Protein AF-A0A2M6YWU4-F1 (afdb_monomer)

Solvent-accessible surface area (backbone atoms only — not comparable to full-atom values): 10725 Å² total; per-residue (Å²): 127,74,60,76,40,75,50,78,38,78,57,103,34,39,47,41,34,41,40,35,71,59,64,80,89,58,61,76,88,64,76,75,83,63,40,74,48,48,40,26,46,71,40,83,44,100,52,64,42,51,38,25,34,19,45,26,75,53,80,67,35,73,92,20,45,52,48,58,22,26,51,66,82,48,63,36,93,43,74,68,58,49,54,46,88,67,58,68,28,70,34,76,50,70,61,75,92,62,79,53,73,48,64,35,61,40,34,72,58,50,59,33,32,66,75,56,82,37,79,82,46,31,33,35,40,30,51,68,68,70,70,44,95,58,58,69,40,71,43,64,55,88,83,87,82,77,75,83,84,86,87,82,90,88,82,91,77,86,81,86,80,86,79,87,76,80,82,79,80,78,82,130

Foldseek 3Di:
DWDWAWDWADDQFWIKIFTFTDPVVDDAPADQPFDKFKWKWPDDDDDWFKKFKWAAQDAADRVQDYQQTRHVPHGAPHGRGHTDLDTLFIDTDGDPVDIGMDMTTNSVVVVCPRNPVGPTNGIMMITNDTPPRDDTGIFDWDDDGDGDDPDDDDDDDDDPPPDTDGDDDDDD

Secondary structure (DSSP, 8-state):
----EEEEEEETTEEEEEEE---TTS-TT------EEEEEEEE--SS-EEEEEEEB-S---TTT--SSBSSSSSBPSSTT--B-SS-SEEEEE---SS--EEEEE-HHHHHHHTTTSS----EEEEESSTT-SS--EEEE------PPPP------------------PPP-

pLDDT: mean 71.18, std 24.06, range [23.19, 96.69]

Sequence (172 aa):
MTSLYYVQWFTSWSRRSIVSFGLSPIPVGSIISSATLTLKETGTQGTTRTIAVHRVTQSWTEGGVTWNSRDGTNSWTTAGGDFVSSPTATASVIWTGVLDTDTWDVTSDVQAFVPGAVTNYGWLVKDQTEYATYRFSVCLRRFPFTGRRLHQPKQEIGTSERGLATVCRRPA

Radius of gyration: 17.27 Å; Cα contacts (8 Å, |Δi|>4): 325; chains: 1; bounding box: 36×48×49 Å

Structure (mmCIF, N/CA/C/O backbone):
data_AF-A0A2M6YWU4-F1
#
_entry.id   AF-A0A2M6YWU4-F1
#
loop_
_atom_site.group_PDB
_atom_site.id
_atom_site.type_symbol
_atom_site.label_atom_id
_atom_site.label_alt_id
_atom_site.label_comp_id
_atom_site.label_asym_id
_atom_site.label_entity_id
_atom_site.label_seq_id
_atom_site.pdbx_PDB_ins_code
_atom_site.Cartn_x
_atom_site.Cartn_y
_atom_site.Cartn_z
_atom_site.occupancy
_atom_site.B_iso_or_equiv
_atom_site.auth_seq_id
_atom_site.auth_comp_id
_atom_site.auth_asym_id
_atom_site.auth_atom_id
_atom_site.pdbx_PDB_model_num
ATOM 1 N N . MET A 1 1 ? 3.255 -5.297 21.404 1.00 33.53 1 MET A N 1
ATOM 2 C CA . MET A 1 1 ? 4.493 -5.637 20.669 1.00 33.53 1 MET A CA 1
ATOM 3 C C . MET A 1 1 ? 4.307 -5.207 19.222 1.00 33.53 1 MET A C 1
ATOM 5 O O . MET A 1 1 ? 3.282 -5.533 18.641 1.00 33.53 1 MET A O 1
ATOM 9 N N . THR A 1 2 ? 5.221 -4.413 18.667 1.00 34.81 2 THR A N 1
ATOM 10 C CA . THR A 1 2 ? 5.164 -3.983 17.262 1.00 34.81 2 THR A CA 1
ATOM 11 C C . THR A 1 2 ? 5.857 -5.056 16.427 1.00 34.81 2 THR A C 1
ATOM 13 O O . THR A 1 2 ? 7.075 -5.018 16.295 1.00 34.81 2 THR A O 1
ATOM 16 N N . SER A 1 3 ? 5.108 -6.043 15.929 1.00 37.66 3 SER A N 1
ATOM 17 C CA . SER A 1 3 ? 5.645 -6.974 14.932 1.00 37.66 3 SER A CA 1
ATOM 18 C C . SER A 1 3 ? 5.709 -6.257 13.594 1.00 37.66 3 SER A C 1
ATOM 20 O O . SER A 1 3 ? 4.686 -5.799 13.087 1.00 37.66 3 SER A O 1
ATOM 22 N N . LEU A 1 4 ? 6.929 -6.115 13.089 1.00 42.53 4 LEU A N 1
ATOM 23 C CA . LEU A 1 4 ? 7.236 -5.668 11.743 1.00 42.53 4 LEU A CA 1
ATOM 24 C C . LEU A 1 4 ? 7.587 -6.914 10.949 1.00 42.53 4 LEU A C 1
ATOM 26 O O . LEU A 1 4 ? 8.486 -7.643 11.352 1.00 42.53 4 LEU A O 1
ATOM 30 N N . TYR A 1 5 ? 6.905 -7.108 9.833 1.00 50.16 5 TYR A N 1
ATOM 31 C CA . TYR A 1 5 ? 7.096 -8.266 8.981 1.00 50.16 5 TYR A CA 1
ATOM 32 C C . TYR A 1 5 ? 7.286 -7.788 7.545 1.00 50.16 5 TYR A C 1
ATOM 34 O O . TYR A 1 5 ? 6.538 -6.917 7.105 1.00 50.16 5 TYR A O 1
ATOM 42 N N . TYR A 1 6 ? 8.305 -8.284 6.844 1.00 44.88 6 TYR A N 1
ATOM 43 C CA . TYR A 1 6 ? 8.625 -7.848 5.482 1.00 44.88 6 TYR A CA 1
ATOM 44 C C . TYR A 1 6 ? 9.056 -9.017 4.613 1.00 44.88 6 TYR A C 1
ATOM 46 O O . TYR A 1 6 ? 10.039 -9.681 4.940 1.00 44.88 6 TYR A O 1
ATOM 54 N N . VAL A 1 7 ? 8.385 -9.232 3.476 1.00 50.59 7 VAL A N 1
ATOM 55 C CA . VAL A 1 7 ? 8.811 -10.285 2.546 1.00 50.59 7 VAL A CA 1
ATOM 56 C C . VAL A 1 7 ? 8.725 -9.879 1.081 1.00 50.59 7 VAL A C 1
ATOM 58 O O . VAL A 1 7 ? 7.722 -9.311 0.656 1.00 50.59 7 VAL A O 1
ATOM 61 N N . GLN A 1 8 ? 9.797 -10.170 0.331 1.00 52.53 8 GLN A N 1
ATOM 62 C CA . GLN A 1 8 ? 9.938 -9.927 -1.109 1.00 52.53 8 GLN A CA 1
ATOM 63 C C . GLN A 1 8 ? 9.724 -11.214 -1.903 1.00 52.53 8 GLN A C 1
ATOM 65 O O . GLN A 1 8 ? 10.265 -12.257 -1.543 1.00 52.53 8 GLN A O 1
ATOM 70 N N . TRP A 1 9 ? 9.036 -11.108 -3.040 1.00 59.69 9 TRP A N 1
ATOM 71 C CA . TRP A 1 9 ? 8.870 -12.213 -3.991 1.00 59.69 9 TRP A CA 1
ATOM 72 C C . TRP A 1 9 ? 9.208 -11.778 -5.410 1.00 59.69 9 TRP A C 1
ATOM 74 O O . TRP A 1 9 ? 8.956 -10.629 -5.777 1.00 59.69 9 TRP A O 1
ATOM 84 N N . PHE A 1 10 ? 9.757 -12.705 -6.200 1.00 51.62 10 PHE A N 1
ATOM 85 C CA . PHE A 1 10 ? 10.162 -12.473 -7.584 1.00 51.62 10 PHE A CA 1
ATOM 86 C C . PHE A 1 10 ? 9.271 -13.263 -8.546 1.00 51.62 10 PHE A C 1
ATOM 88 O O . PHE A 1 10 ? 9.195 -14.486 -8.464 1.00 51.62 10 PHE A O 1
ATOM 95 N N . THR A 1 11 ? 8.682 -12.577 -9.520 1.00 52.28 11 THR A N 1
ATOM 96 C CA . THR A 1 11 ? 8.581 -13.132 -10.879 1.00 52.28 11 THR A CA 1
ATOM 97 C C . THR A 1 11 ? 9.774 -12.603 -11.680 1.00 52.28 11 THR A C 1
ATOM 99 O O . THR A 1 11 ? 10.505 -11.739 -11.185 1.00 52.28 11 THR A O 1
ATOM 102 N N . SER A 1 12 ? 10.032 -13.098 -12.894 1.00 52.62 12 SER A N 1
ATOM 103 C CA . SER A 1 12 ? 11.214 -12.700 -13.683 1.00 52.62 12 SER A CA 1
ATOM 104 C C . SER A 1 12 ? 11.381 -11.178 -13.854 1.00 52.62 12 SER A C 1
ATOM 106 O O . SER A 1 12 ? 12.503 -10.737 -14.099 1.00 52.62 12 SER A O 1
ATOM 108 N N . TRP A 1 13 ? 10.327 -10.379 -13.625 1.00 55.12 13 TRP A N 1
ATOM 109 C CA . TRP A 1 13 ? 10.332 -8.926 -13.825 1.00 55.12 13 TRP A CA 1
ATOM 110 C C . TRP A 1 13 ? 9.544 -8.106 -12.788 1.00 55.12 13 TRP A C 1
ATOM 112 O O . TRP A 1 13 ? 9.269 -6.935 -13.028 1.00 55.12 13 TRP A O 1
ATOM 122 N N . SER A 1 14 ? 9.106 -8.664 -11.652 1.00 66.31 14 SER A N 1
ATOM 123 C CA . SER A 1 14 ? 8.338 -7.881 -10.661 1.00 66.31 14 SER A CA 1
ATOM 124 C C . SER A 1 14 ? 8.649 -8.269 -9.226 1.00 66.31 14 SER A C 1
ATOM 126 O O . SER A 1 14 ? 8.821 -9.446 -8.906 1.00 66.31 14 SER A O 1
ATOM 128 N N . ARG A 1 15 ? 8.738 -7.243 -8.373 1.00 74.06 15 ARG A N 1
ATOM 129 C CA . ARG A 1 15 ? 8.989 -7.359 -6.938 1.00 74.06 15 ARG A CA 1
ATOM 130 C C . ARG A 1 15 ? 7.806 -6.777 -6.186 1.00 74.06 15 ARG A C 1
ATOM 132 O O . ARG A 1 15 ? 7.445 -5.621 -6.386 1.00 74.06 15 ARG A O 1
ATOM 139 N N . ARG A 1 16 ? 7.227 -7.588 -5.307 1.00 84.62 16 ARG A N 1
ATOM 140 C CA . ARG A 1 16 ? 6.207 -7.151 -4.352 1.00 84.62 16 ARG A CA 1
ATOM 141 C C . ARG A 1 16 ? 6.746 -7.314 -2.951 1.00 84.62 16 ARG A C 1
ATOM 143 O O . ARG A 1 16 ? 7.462 -8.274 -2.677 1.00 84.62 16 ARG A O 1
ATOM 150 N N . SER A 1 17 ? 6.387 -6.377 -2.091 1.00 85.50 17 SER A N 1
ATOM 151 C CA . SER A 1 17 ? 6.662 -6.435 -0.665 1.00 85.50 17 SER A CA 1
ATOM 152 C C . SER A 1 17 ? 5.366 -6.385 0.114 1.00 85.50 17 SER A C 1
ATOM 154 O O . SER A 1 17 ? 4.456 -5.676 -0.292 1.00 85.50 17 SER A O 1
ATOM 156 N N . ILE A 1 18 ? 5.290 -7.066 1.249 1.00 88.25 18 ILE A N 1
ATOM 157 C CA . ILE A 1 18 ? 4.162 -6.938 2.173 1.00 88.25 18 ILE A CA 1
ATOM 158 C C . ILE A 1 18 ? 4.669 -6.488 3.540 1.00 88.25 18 ILE A C 1
ATOM 160 O O . ILE A 1 18 ? 5.724 -6.943 3.975 1.00 88.25 18 ILE A O 1
ATOM 164 N N . VAL A 1 19 ? 3.961 -5.559 4.182 1.00 88.81 19 VAL A N 1
ATOM 165 C CA . VAL A 1 19 ? 4.329 -4.981 5.476 1.00 88.81 19 VAL A CA 1
ATOM 166 C C . VAL A 1 19 ? 3.101 -4.754 6.338 1.00 88.81 19 VAL A C 1
ATOM 168 O O . VAL A 1 19 ? 2.102 -4.233 5.865 1.00 88.81 19 VAL A O 1
ATOM 171 N N . SER A 1 20 ? 3.173 -5.086 7.623 1.00 87.50 20 SER A N 1
ATOM 172 C CA . SER A 1 20 ? 2.140 -4.730 8.597 1.00 87.50 20 SER A CA 1
ATOM 173 C C . SER A 1 20 ? 2.766 -4.119 9.846 1.00 87.50 20 SER A C 1
ATOM 175 O O . SER A 1 20 ? 3.913 -4.413 10.188 1.00 87.50 20 SER A O 1
ATOM 177 N N . PHE A 1 21 ? 2.002 -3.253 10.513 1.00 84.00 21 PHE A N 1
ATOM 178 C CA . PHE A 1 21 ? 2.382 -2.606 11.763 1.00 84.00 21 PHE A CA 1
ATOM 179 C C . PHE A 1 21 ? 1.256 -2.744 12.781 1.00 84.00 21 PHE A C 1
ATOM 181 O O . PHE A 1 21 ? 0.097 -2.451 12.490 1.00 84.00 21 PHE A O 1
ATOM 188 N N . GLY A 1 22 ? 1.608 -3.122 14.009 1.00 83.81 22 GLY A N 1
ATOM 189 C CA . GLY A 1 22 ? 0.668 -3.091 15.126 1.00 83.81 22 GLY A CA 1
ATOM 190 C C . GLY A 1 22 ? 0.294 -1.654 15.500 1.00 83.81 22 GLY A C 1
ATOM 191 O O . GLY A 1 22 ? 1.161 -0.879 15.903 1.00 83.81 22 GLY A O 1
ATOM 192 N N . LEU A 1 23 ? -0.998 -1.325 15.418 1.00 81.06 23 LEU A N 1
ATOM 193 C CA . LEU A 1 23 ? -1.555 -0.006 15.766 1.00 81.06 23 LEU A CA 1
ATOM 194 C C . LEU A 1 23 ? -2.097 0.068 17.204 1.00 81.06 23 LEU A C 1
ATOM 196 O O . LEU A 1 23 ? -2.678 1.073 17.597 1.00 81.06 23 LEU A O 1
ATOM 200 N N . SER A 1 24 ? -1.869 -0.974 18.010 1.00 73.75 24 SER A N 1
ATOM 201 C CA . SER A 1 24 ? -2.348 -1.073 19.395 1.00 73.75 24 SER A CA 1
ATOM 202 C C . SER A 1 24 ? -1.980 0.094 20.332 1.00 73.75 24 SER A C 1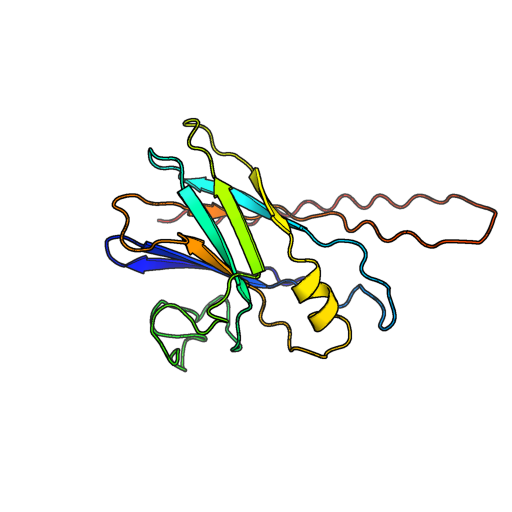
ATOM 204 O O . SER A 1 24 ? -2.700 0.273 21.309 1.00 73.75 24 SER A O 1
ATOM 206 N N . PRO A 1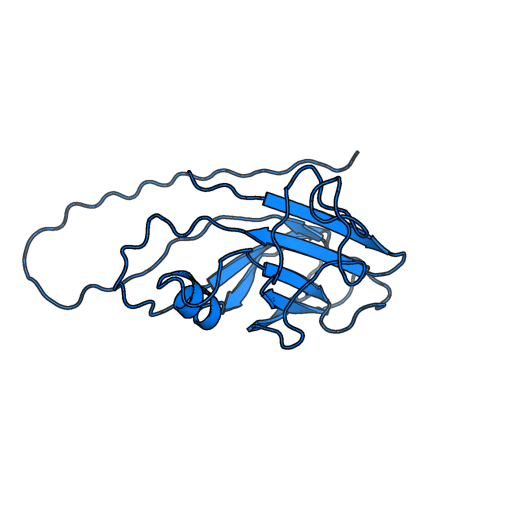 25 ? -0.903 0.886 20.119 1.00 74.06 25 PRO A N 1
ATOM 207 C CA . PRO A 1 25 ? -0.628 2.050 20.966 1.00 74.06 25 PRO A CA 1
ATOM 208 C C . PRO A 1 25 ? -1.595 3.228 20.774 1.00 74.06 25 PRO A C 1
ATOM 210 O O . PRO A 1 25 ? -1.521 4.180 21.545 1.00 74.06 25 PRO A O 1
ATOM 213 N N . ILE A 1 26 ? -2.452 3.209 19.747 1.00 75.00 26 ILE A N 1
ATOM 214 C CA . ILE A 1 26 ? -3.387 4.296 19.445 1.00 75.00 26 ILE A CA 1
ATOM 215 C C . ILE A 1 26 ? -4.722 4.008 20.150 1.00 75.00 26 ILE A C 1
ATOM 217 O O . ILE A 1 26 ? -5.384 3.031 19.797 1.00 75.00 26 ILE A O 1
ATOM 221 N N . PRO A 1 27 ? -5.153 4.832 21.126 1.00 76.25 27 PRO A N 1
ATOM 222 C CA . PRO A 1 27 ? -6.442 4.641 21.780 1.00 76.25 27 PRO A CA 1
ATOM 223 C C . PRO A 1 27 ? -7.607 4.746 20.792 1.00 76.25 27 PRO A C 1
ATOM 225 O O . PRO A 1 27 ? -7.618 5.628 19.925 1.00 76.25 27 PRO A O 1
ATOM 228 N N . VAL A 1 28 ? -8.620 3.897 20.968 1.00 70.75 28 VAL A N 1
ATOM 229 C CA . VAL A 1 28 ? -9.894 4.007 20.243 1.00 70.75 28 VAL A CA 1
ATOM 230 C C . VAL A 1 28 ? -10.499 5.394 20.497 1.00 70.75 28 VAL A C 1
ATOM 232 O O . VAL A 1 28 ? -10.502 5.877 21.627 1.00 70.75 28 VAL A O 1
ATOM 235 N N . GLY A 1 29 ? -10.972 6.054 19.436 1.00 70.12 29 GLY A N 1
ATOM 236 C CA . GLY A 1 29 ? -11.476 7.435 19.488 1.00 70.12 29 GLY A CA 1
ATOM 237 C C . GLY A 1 29 ? -10.417 8.518 19.238 1.00 70.12 29 GLY A C 1
ATOM 238 O O . GLY A 1 29 ? -10.753 9.700 19.211 1.00 70.12 29 GLY A O 1
ATOM 239 N N . SER A 1 30 ? -9.152 8.145 19.014 1.00 78.12 30 SER A N 1
ATOM 240 C CA . SER A 1 30 ? -8.122 9.091 18.569 1.00 78.12 30 SER A CA 1
ATOM 241 C C . SER A 1 30 ? -8.426 9.619 17.166 1.00 78.12 30 SER A C 1
ATOM 243 O O . SER A 1 30 ? -8.721 8.850 16.252 1.00 78.12 30 SER A O 1
ATOM 245 N N . ILE A 1 31 ? -8.286 10.931 16.974 1.00 80.06 31 ILE A N 1
ATOM 246 C CA . ILE A 1 31 ? -8.371 11.550 15.650 1.00 80.06 31 ILE A CA 1
ATOM 247 C C . ILE A 1 31 ? -7.015 11.385 14.959 1.00 80.06 31 ILE A C 1
ATOM 249 O O . ILE A 1 31 ? -6.009 11.936 15.406 1.00 80.06 31 ILE A O 1
ATOM 253 N N . ILE A 1 32 ? -6.986 10.629 13.864 1.00 84.69 32 ILE A N 1
ATOM 254 C CA . ILE A 1 32 ? -5.783 10.453 13.043 1.00 84.69 32 ILE A CA 1
ATOM 255 C C . ILE A 1 32 ? -5.713 11.605 12.043 1.00 84.69 32 ILE A C 1
ATOM 257 O O . ILE A 1 32 ? -6.465 11.628 11.071 1.00 84.69 32 ILE A O 1
ATOM 261 N N . SER A 1 33 ? -4.829 12.572 12.296 1.00 82.25 33 SER A N 1
ATOM 262 C CA . SER A 1 33 ? -4.611 13.708 11.388 1.00 82.25 33 SER A CA 1
ATOM 263 C C . SER A 1 33 ? -3.702 13.359 10.212 1.00 82.25 33 SER A C 1
ATOM 265 O O . SER A 1 33 ? -3.913 13.869 9.119 1.00 82.25 33 SER A O 1
ATOM 267 N N . SER A 1 34 ? -2.699 12.507 10.432 1.00 84.06 34 SER A N 1
ATOM 268 C CA . SER A 1 34 ? -1.810 12.014 9.382 1.00 84.06 34 SER A CA 1
ATOM 269 C C . SER A 1 34 ? -1.200 10.664 9.758 1.00 84.06 34 SER A C 1
ATOM 271 O O . SER A 1 34 ? -0.959 10.372 10.934 1.00 84.06 34 SER A O 1
ATOM 273 N N . ALA A 1 35 ? -0.935 9.843 8.747 1.00 86.50 35 ALA A N 1
ATOM 274 C CA . ALA A 1 35 ? -0.106 8.656 8.841 1.00 86.50 35 ALA A CA 1
ATOM 275 C C . ALA A 1 35 ? 0.698 8.493 7.552 1.00 86.50 35 ALA A C 1
ATOM 277 O O . ALA A 1 35 ? 0.148 8.435 6.456 1.00 86.50 35 ALA A O 1
ATOM 278 N N . THR A 1 36 ? 2.011 8.385 7.691 1.00 88.62 36 THR A N 1
ATOM 279 C CA . THR A 1 36 ? 2.926 8.197 6.567 1.00 88.62 36 THR A CA 1
ATOM 280 C C . THR A 1 36 ? 3.543 6.808 6.681 1.00 88.62 36 THR A C 1
ATOM 282 O O . THR A 1 36 ? 3.860 6.368 7.784 1.00 88.62 36 THR A O 1
ATOM 285 N N . LEU A 1 37 ? 3.689 6.111 5.554 1.00 87.88 37 LEU A N 1
ATOM 286 C CA . LEU A 1 37 ? 4.484 4.897 5.383 1.00 87.88 37 LEU A CA 1
ATOM 287 C C . LEU A 1 37 ? 5.814 5.274 4.718 1.00 87.88 37 LEU A C 1
ATOM 289 O O . LEU A 1 37 ? 5.814 6.028 3.760 1.00 87.88 37 LEU A O 1
ATOM 293 N N . THR A 1 38 ? 6.948 4.816 5.241 1.00 86.12 38 THR A N 1
ATOM 294 C CA . THR A 1 38 ? 8.290 5.266 4.868 1.00 86.12 38 THR A CA 1
ATOM 295 C C . THR A 1 38 ? 9.122 4.038 4.829 1.00 86.12 38 THR A C 1
ATOM 297 O O . THR A 1 38 ? 9.239 3.303 5.813 1.00 86.12 38 THR A O 1
ATOM 300 N N . LEU A 1 39 ? 9.695 3.834 3.666 1.00 83.25 39 LEU A N 1
ATOM 301 C CA . LEU A 1 39 ? 10.496 2.686 3.386 1.00 83.25 39 LEU A CA 1
ATOM 302 C C . LEU A 1 39 ? 11.811 3.192 2.803 1.00 83.25 39 LEU A C 1
ATOM 304 O O . LEU A 1 39 ? 11.843 4.137 2.027 1.00 83.25 39 LEU A O 1
ATOM 308 N N . LYS A 1 40 ? 12.906 2.580 3.219 1.00 82.62 40 LYS A N 1
ATOM 309 C CA . LYS A 1 40 ? 14.242 2.840 2.706 1.00 82.62 40 LYS A CA 1
ATOM 310 C C . LYS A 1 40 ? 14.545 1.864 1.579 1.00 82.62 40 LYS A C 1
ATOM 312 O O . LYS A 1 40 ? 14.240 0.687 1.676 1.00 82.62 40 LYS A O 1
ATOM 317 N N . GLU A 1 41 ? 15.213 2.278 0.529 1.00 78.88 41 GLU A N 1
ATOM 318 C CA . GLU A 1 41 ? 15.646 1.340 -0.499 1.00 78.88 41 GLU A CA 1
ATOM 319 C C . GLU A 1 41 ? 16.728 0.372 0.034 1.00 78.88 41 GLU A C 1
ATOM 321 O O . GLU A 1 41 ? 17.596 0.734 0.833 1.00 78.88 41 GLU A O 1
ATOM 326 N N . THR A 1 42 ? 16.706 -0.883 -0.419 1.00 72.00 42 THR A N 1
ATOM 327 C CA . THR A 1 42 ? 17.810 -1.858 -0.242 1.00 72.00 42 THR A CA 1
ATOM 328 C C . THR A 1 42 ? 18.514 -2.226 -1.524 1.00 72.00 42 THR A C 1
ATOM 330 O O . THR A 1 42 ? 19.580 -2.837 -1.492 1.00 72.00 42 THR A O 1
ATOM 333 N N . GLY A 1 43 ? 17.925 -1.866 -2.652 1.00 68.69 43 GLY A N 1
ATOM 334 C CA . GLY A 1 43 ? 18.528 -2.038 -3.950 1.00 68.69 43 GLY A CA 1
ATOM 335 C C . GLY A 1 43 ? 17.746 -1.217 -4.949 1.00 68.69 43 GLY 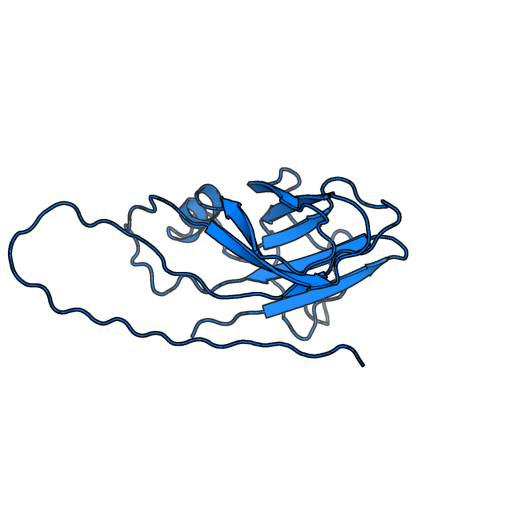A C 1
ATOM 336 O O . GLY A 1 43 ? 16.531 -1.371 -5.060 1.00 68.69 43 GLY A O 1
ATOM 337 N N . THR A 1 44 ? 18.462 -0.380 -5.682 1.00 65.12 44 THR A N 1
ATOM 338 C CA . THR A 1 44 ? 17.906 0.428 -6.758 1.00 65.12 44 THR A CA 1
ATOM 339 C C . THR A 1 44 ? 18.594 0.028 -8.062 1.00 65.12 44 THR A C 1
ATOM 341 O O . THR A 1 44 ? 19.803 -0.222 -8.084 1.00 65.12 44 THR A O 1
ATOM 344 N N . GLN A 1 45 ? 17.825 -0.137 -9.138 1.00 63.62 45 GLN A N 1
ATOM 345 C CA . GLN A 1 45 ? 18.340 -0.460 -10.471 1.00 63.62 45 GLN A CA 1
ATOM 346 C C . GLN A 1 45 ? 17.727 0.491 -11.499 1.00 63.62 45 GLN A C 1
ATOM 348 O O . GLN A 1 45 ? 16.540 0.799 -11.434 1.00 63.62 45 GLN A O 1
ATOM 353 N N . GLY A 1 46 ? 18.578 0.953 -12.416 1.00 65.81 46 GLY A N 1
ATOM 354 C CA . GLY A 1 46 ? 18.505 2.247 -13.098 1.00 65.81 46 GLY A CA 1
ATOM 355 C C . GLY A 1 46 ? 17.241 2.605 -13.868 1.00 65.81 46 GLY A C 1
ATOM 356 O O . GLY A 1 46 ? 17.219 2.499 -15.089 1.00 65.81 46 GLY A O 1
ATOM 357 N N . THR A 1 47 ? 16.241 3.125 -13.156 1.00 77.31 47 THR A N 1
ATOM 358 C CA . THR A 1 47 ? 15.165 3.981 -13.680 1.00 77.31 47 THR A CA 1
ATOM 359 C C . THR A 1 47 ? 14.300 4.490 -12.528 1.00 77.31 47 THR A C 1
ATOM 361 O O . THR A 1 47 ? 14.038 3.754 -11.579 1.00 77.31 47 THR A O 1
ATOM 364 N N . THR A 1 48 ? 13.804 5.724 -12.637 1.00 83.38 48 THR A N 1
ATOM 365 C CA . THR A 1 48 ? 12.717 6.226 -11.783 1.00 83.38 48 THR A CA 1
ATOM 366 C C . THR A 1 48 ? 11.466 5.378 -11.988 1.00 83.38 48 THR A C 1
ATOM 368 O O . THR A 1 48 ? 11.183 4.943 -13.107 1.00 83.38 48 THR A O 1
ATOM 371 N N . ARG A 1 49 ? 10.725 5.117 -10.911 1.00 82.62 49 ARG A N 1
ATOM 372 C CA . ARG A 1 49 ? 9.547 4.243 -10.915 1.00 82.62 49 ARG A CA 1
ATOM 373 C C . ARG A 1 49 ? 8.437 4.834 -10.081 1.00 82.62 49 ARG A C 1
ATOM 375 O O . ARG A 1 49 ? 8.697 5.483 -9.077 1.00 82.62 49 ARG A O 1
ATOM 382 N N . THR A 1 50 ? 7.198 4.548 -10.453 1.00 89.44 50 THR A N 1
ATOM 383 C CA . THR A 1 50 ? 6.064 4.843 -9.582 1.00 89.44 50 THR A CA 1
ATOM 384 C C . THR A 1 50 ? 5.717 3.599 -8.786 1.00 89.44 50 THR A C 1
ATOM 386 O O . THR A 1 50 ? 5.342 2.571 -9.349 1.00 89.44 50 THR A O 1
ATOM 389 N N . ILE A 1 51 ? 5.864 3.695 -7.471 1.00 89.44 51 ILE A N 1
ATOM 390 C CA . ILE A 1 51 ? 5.583 2.620 -6.528 1.00 89.44 51 ILE A CA 1
ATOM 391 C C . ILE A 1 51 ? 4.251 2.902 -5.849 1.00 89.44 51 ILE A C 1
ATOM 393 O O . ILE A 1 51 ? 4.024 3.991 -5.315 1.00 89.44 51 ILE A O 1
ATOM 397 N N . ALA A 1 52 ? 3.384 1.900 -5.865 1.00 93.50 52 ALA A N 1
ATOM 398 C CA . ALA A 1 52 ? 2.051 1.930 -5.304 1.00 93.50 52 ALA A CA 1
ATOM 399 C C . ALA A 1 52 ? 1.983 1.133 -3.998 1.00 93.50 52 ALA A C 1
ATOM 401 O O . ALA A 1 52 ? 2.555 0.046 -3.871 1.00 93.50 52 ALA A O 1
ATOM 402 N N . VAL A 1 53 ? 1.237 1.681 -3.043 1.00 95.75 53 VAL A N 1
ATOM 403 C CA . VAL A 1 53 ? 0.884 1.052 -1.774 1.00 95.75 53 VAL A CA 1
ATOM 404 C C . VAL A 1 53 ? -0.585 0.662 -1.827 1.00 95.75 53 VAL A C 1
ATOM 406 O O . VAL A 1 53 ? -1.445 1.502 -2.080 1.00 95.75 53 VAL A O 1
ATOM 409 N N . HIS A 1 54 ? -0.870 -0.608 -1.569 1.00 96.56 54 HIS A N 1
ATOM 410 C CA . HIS A 1 54 ? -2.210 -1.182 -1.580 1.00 96.56 54 HIS A CA 1
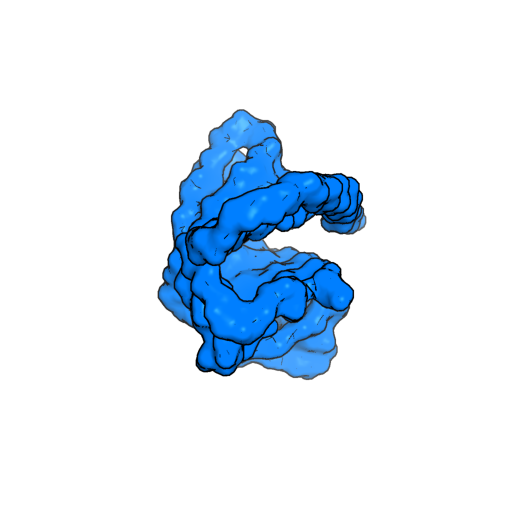ATOM 411 C C . HIS A 1 54 ? -2.523 -1.818 -0.235 1.00 96.56 54 HIS A C 1
ATOM 413 O O . HIS A 1 54 ? -1.692 -2.525 0.328 1.00 96.56 54 HIS A O 1
ATOM 419 N N . ARG A 1 55 ? -3.742 -1.642 0.267 1.00 96.69 55 ARG A N 1
ATOM 420 C CA . ARG A 1 55 ? -4.184 -2.332 1.479 1.00 96.69 55 ARG A CA 1
ATOM 421 C C . ARG A 1 55 ? -4.361 -3.833 1.243 1.00 96.69 55 ARG A C 1
ATOM 423 O O . ARG A 1 55 ? -5.061 -4.235 0.314 1.00 96.69 55 ARG A O 1
ATOM 430 N N . VAL A 1 56 ? -3.789 -4.653 2.120 1.00 96.25 56 VAL A N 1
ATOM 431 C CA . VAL A 1 56 ? -3.921 -6.119 2.098 1.00 96.25 56 VAL A CA 1
ATOM 432 C C . VAL A 1 56 ? -5.290 -6.531 2.638 1.00 96.25 56 VAL A C 1
ATOM 434 O O . VAL A 1 56 ? -5.780 -5.953 3.608 1.00 96.25 56 VAL A O 1
ATOM 437 N N . THR A 1 57 ? -5.910 -7.543 2.031 1.00 96.12 57 THR A N 1
ATOM 438 C CA . THR A 1 57 ? -7.268 -7.995 2.394 1.00 96.12 57 THR A CA 1
ATOM 439 C C . THR A 1 57 ? -7.309 -9.347 3.102 1.00 96.12 57 THR A C 1
ATOM 441 O O . THR A 1 57 ? -8.375 -9.764 3.546 1.00 96.12 57 THR A O 1
ATOM 444 N N . GLN A 1 58 ? -6.170 -10.026 3.237 1.00 94.69 58 GLN A N 1
ATOM 445 C CA . GLN A 1 58 ? -6.061 -11.345 3.858 1.00 94.69 58 GLN A CA 1
ATOM 446 C C . GLN A 1 58 ? -4.925 -11.392 4.883 1.00 94.69 58 GLN A C 1
ATOM 448 O O . GLN A 1 58 ? -3.882 -10.762 4.710 1.00 94.69 58 GLN A O 1
ATOM 453 N N . SER A 1 59 ? -5.102 -12.189 5.937 1.00 94.19 59 SER A N 1
ATOM 454 C CA . SER A 1 59 ? -4.034 -12.462 6.901 1.00 94.19 59 SER A CA 1
ATOM 455 C C . SER A 1 59 ? -2.878 -13.224 6.257 1.00 94.19 59 SER A C 1
ATOM 457 O O . SER A 1 59 ? -3.087 -14.043 5.361 1.00 94.19 59 SER A O 1
ATOM 459 N N . TRP A 1 60 ? -1.676 -12.999 6.773 1.00 93.06 60 TRP A N 1
ATOM 460 C CA . TRP A 1 60 ? -0.446 -13.632 6.313 1.00 93.06 60 TRP A CA 1
ATOM 461 C C . TRP A 1 60 ? 0.545 -13.784 7.471 1.00 93.06 60 TRP A C 1
ATOM 463 O O . TRP A 1 60 ? 0.404 -13.129 8.508 1.00 93.06 60 TRP A O 1
ATOM 473 N N . THR A 1 61 ? 1.546 -14.648 7.301 1.00 88.12 61 THR A N 1
ATOM 474 C CA . THR A 1 61 ? 2.626 -14.848 8.281 1.00 88.12 61 THR A CA 1
ATOM 475 C C . THR A 1 61 ? 3.974 -14.527 7.649 1.00 88.12 61 THR A C 1
ATOM 477 O O . THR A 1 61 ? 4.226 -14.872 6.497 1.00 88.12 61 THR A O 1
ATOM 480 N N . GLU A 1 62 ? 4.868 -13.869 8.391 1.00 79.50 62 GLU A N 1
ATOM 481 C CA . GLU A 1 62 ? 6.178 -13.459 7.862 1.00 79.50 62 GLU A CA 1
ATOM 482 C C . GLU A 1 62 ? 7.008 -14.634 7.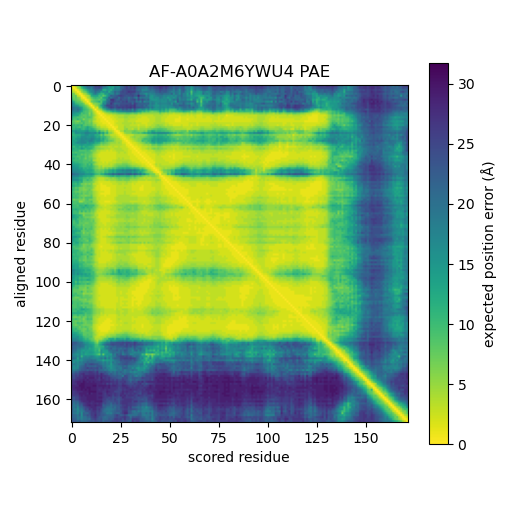339 1.00 79.50 62 GLU A C 1
ATOM 484 O O . GLU A 1 62 ? 7.647 -14.529 6.300 1.00 79.50 62 GLU A O 1
ATOM 489 N N . GLY A 1 63 ? 6.981 -15.767 8.041 1.00 80.81 63 GLY A N 1
ATOM 490 C CA . GLY A 1 63 ? 7.762 -16.944 7.664 1.00 80.81 63 GLY A CA 1
ATOM 491 C C . GLY A 1 63 ? 7.135 -17.812 6.572 1.00 80.81 63 GLY A C 1
ATOM 492 O O . GLY A 1 63 ? 7.817 -18.692 6.058 1.00 80.81 63 GLY A O 1
ATOM 493 N N . GLY A 1 64 ? 5.855 -17.609 6.246 1.00 82.88 64 GLY A N 1
ATOM 494 C CA . GLY A 1 64 ? 5.100 -18.510 5.369 1.00 82.88 64 GLY A CA 1
ATOM 495 C C . GLY A 1 64 ? 4.461 -17.846 4.152 1.00 82.88 64 GLY A C 1
ATOM 496 O O . GLY A 1 64 ? 4.033 -18.535 3.216 1.00 82.88 64 GLY A O 1
ATOM 497 N N . VAL A 1 65 ? 4.412 -16.515 4.114 1.00 85.19 65 VAL A N 1
ATOM 498 C CA . VAL A 1 65 ? 4.079 -15.820 2.876 1.00 85.19 65 VAL A CA 1
ATOM 499 C C . VAL A 1 65 ? 5.086 -16.227 1.796 1.00 85.19 65 VAL A C 1
ATOM 501 O O . VAL A 1 65 ? 6.233 -16.503 2.114 1.00 85.19 65 VAL A O 1
ATOM 504 N N . THR A 1 66 ? 4.617 -16.374 0.559 1.00 84.81 66 THR A N 1
ATOM 505 C CA . THR A 1 66 ? 5.324 -16.593 -0.708 1.00 84.81 66 THR A CA 1
ATOM 506 C C . THR A 1 66 ? 4.550 -15.930 -1.848 1.00 84.81 66 THR A C 1
ATOM 508 O O . THR A 1 66 ? 3.483 -15.353 -1.632 1.00 84.81 66 THR A O 1
ATOM 511 N N . TRP A 1 67 ? 5.044 -16.021 -3.088 1.00 84.94 67 TRP A N 1
ATOM 512 C CA . TRP A 1 67 ? 4.247 -15.619 -4.253 1.00 84.94 67 TRP A CA 1
ATOM 513 C C . TRP A 1 67 ? 2.920 -16.392 -4.334 1.00 84.94 67 TRP A C 1
ATOM 515 O O . TRP A 1 67 ? 1.899 -15.826 -4.702 1.00 84.94 67 TRP A O 1
ATOM 525 N N . ASN A 1 68 ? 2.912 -17.671 -3.952 1.00 87.62 68 ASN A N 1
ATOM 526 C CA . ASN A 1 68 ? 1.736 -18.538 -4.071 1.00 87.62 68 ASN A CA 1
ATOM 527 C C . ASN A 1 68 ? 1.017 -18.785 -2.740 1.00 87.62 68 ASN A C 1
ATOM 529 O O . ASN A 1 68 ? -0.115 -19.257 -2.749 1.00 87.62 68 ASN A O 1
ATOM 533 N N . SER A 1 69 ? 1.663 -18.499 -1.609 1.00 89.62 69 SER A N 1
ATOM 534 C CA . SER A 1 69 ? 1.176 -18.805 -0.262 1.00 89.62 69 SER A CA 1
ATOM 535 C C . SER A 1 69 ? 1.112 -17.549 0.596 1.00 89.62 69 SER A C 1
ATOM 537 O O . SER A 1 69 ? 1.966 -16.683 0.476 1.00 89.62 69 SER A O 1
ATOM 539 N N . ARG A 1 70 ? 0.135 -17.444 1.494 1.00 90.44 70 ARG A N 1
ATOM 540 C CA . ARG A 1 70 ? 0.043 -16.329 2.450 1.00 90.44 70 ARG A CA 1
ATOM 541 C C . ARG A 1 70 ? 0.628 -16.651 3.823 1.00 90.44 70 ARG A C 1
ATOM 543 O O . ARG A 1 70 ? 1.022 -15.740 4.540 1.00 90.44 70 ARG A O 1
ATOM 550 N N . ASP A 1 71 ? 0.691 -17.922 4.204 1.00 90.00 71 ASP A N 1
ATOM 551 C CA . ASP A 1 71 ? 1.074 -18.323 5.567 1.00 90.00 71 ASP A CA 1
ATOM 552 C C . ASP A 1 71 ? 1.876 -19.633 5.671 1.00 90.00 71 ASP A C 1
ATOM 554 O O . ASP A 1 71 ? 2.212 -20.073 6.769 1.00 90.00 71 ASP A O 1
ATOM 558 N N . GLY A 1 72 ? 2.212 -20.237 4.535 1.00 89.06 72 GLY A N 1
ATOM 559 C CA . GLY A 1 72 ? 2.985 -21.470 4.388 1.00 89.06 72 GLY A CA 1
ATOM 560 C C . GLY A 1 72 ? 2.102 -22.688 4.131 1.00 89.06 72 GLY A C 1
ATOM 561 O O . GLY A 1 72 ? 2.612 -23.737 3.753 1.00 89.06 72 GLY A O 1
ATOM 562 N N . THR A 1 73 ? 0.788 -22.541 4.315 1.00 93.81 73 THR A N 1
ATOM 563 C CA . THR A 1 73 ? -0.204 -23.618 4.190 1.00 93.81 73 THR A CA 1
ATOM 564 C C . THR A 1 73 ? -1.308 -23.250 3.202 1.00 93.81 73 THR A C 1
ATOM 566 O O . THR A 1 73 ? -1.701 -24.062 2.370 1.00 93.81 73 THR A O 1
ATOM 569 N N . ASN A 1 74 ? -1.802 -22.017 3.273 1.00 94.44 74 ASN A N 1
ATOM 570 C CA . ASN A 1 74 ? -2.889 -21.500 2.462 1.00 94.44 74 ASN A CA 1
ATOM 571 C C . ASN A 1 74 ? -2.357 -20.652 1.308 1.00 94.44 74 ASN A C 1
ATOM 573 O O . ASN A 1 74 ? -1.456 -19.825 1.482 1.00 94.44 74 ASN A O 1
ATOM 577 N N . SER A 1 75 ? -2.973 -20.802 0.139 1.00 93.56 75 SER A N 1
ATOM 578 C CA . SER A 1 75 ? -2.667 -19.983 -1.031 1.00 93.56 75 SER A CA 1
ATOM 579 C C . SER A 1 75 ? -3.331 -18.610 -0.990 1.00 93.56 75 SER A C 1
ATOM 581 O O . SER A 1 75 ? -4.354 -18.413 -0.334 1.00 93.56 75 SER A O 1
ATOM 583 N N . TRP A 1 76 ? -2.745 -17.661 -1.720 1.00 92.50 76 TRP A N 1
ATOM 584 C CA . TRP A 1 76 ? -3.457 -16.449 -2.124 1.00 92.50 76 TRP A CA 1
ATOM 585 C C . TRP A 1 76 ? -4.571 -16.791 -3.115 1.00 92.50 76 TRP A C 1
ATOM 587 O O . TRP A 1 76 ? -4.449 -17.763 -3.862 1.00 92.50 76 TRP A O 1
ATOM 597 N N . THR A 1 77 ? -5.618 -15.966 -3.172 1.00 94.31 77 THR A N 1
ATOM 598 C CA . THR A 1 77 ? -6.664 -16.103 -4.199 1.00 94.31 77 THR A CA 1
ATOM 599 C C . THR A 1 77 ? -6.079 -15.833 -5.582 1.00 94.31 77 THR A C 1
ATOM 601 O O . THR A 1 77 ? -6.323 -16.578 -6.527 1.00 94.31 77 THR A O 1
ATOM 604 N N . THR A 1 78 ? -5.267 -14.777 -5.689 1.00 87.06 78 THR A N 1
ATOM 605 C CA . THR A 1 78 ? -4.432 -14.499 -6.862 1.00 87.06 78 THR A CA 1
ATOM 606 C C . THR A 1 78 ? -2.964 -14.501 -6.461 1.00 87.06 78 THR A C 1
ATOM 608 O O . THR A 1 78 ? -2.570 -13.873 -5.479 1.00 87.06 78 THR A O 1
ATOM 611 N N . ALA A 1 79 ? -2.129 -15.193 -7.237 1.00 86.00 79 ALA A N 1
ATOM 612 C CA . ALA A 1 79 ? -0.703 -15.252 -6.953 1.00 86.00 79 ALA A CA 1
ATOM 613 C C . ALA A 1 79 ? -0.083 -13.840 -6.901 1.00 86.00 79 ALA A C 1
ATOM 615 O O . ALA A 1 79 ? -0.370 -12.965 -7.722 1.00 86.00 79 ALA A O 1
ATOM 616 N N . GLY A 1 80 ? 0.767 -13.624 -5.902 1.00 82.50 80 GLY A N 1
ATOM 617 C CA . GLY A 1 80 ? 1.399 -12.348 -5.599 1.00 82.50 80 GLY A CA 1
ATOM 618 C C . GLY A 1 80 ? 0.667 -11.492 -4.565 1.00 82.50 80 GLY A C 1
ATOM 619 O O . GLY A 1 80 ? 1.071 -10.343 -4.380 1.00 82.50 80 GLY A O 1
ATOM 620 N N . GLY A 1 81 ? -0.367 -12.009 -3.901 1.00 89.75 81 GLY A N 1
ATOM 621 C CA . GLY A 1 81 ? -1.024 -11.346 -2.773 1.00 89.75 81 GLY A CA 1
ATOM 622 C C . GLY A 1 81 ? -2.446 -10.881 -3.067 1.00 89.75 81 GLY A C 1
ATOM 623 O O . GLY A 1 81 ? -2.735 -10.420 -4.169 1.00 89.75 81 GLY A O 1
ATOM 624 N N . ASP A 1 82 ? -3.298 -10.930 -2.040 1.00 94.69 82 ASP A N 1
ATOM 625 C CA . ASP A 1 82 ? -4.664 -10.402 -2.079 1.00 94.69 82 ASP A CA 1
ATOM 626 C C . ASP A 1 82 ? -4.706 -8.990 -1.463 1.00 94.69 82 ASP A C 1
ATOM 628 O O . ASP A 1 82 ? -4.371 -8.780 -0.291 1.00 94.69 82 ASP A O 1
ATOM 632 N N . PHE A 1 83 ? -5.094 -7.999 -2.268 1.00 95.56 83 PHE A N 1
ATOM 633 C CA . PHE A 1 83 ? -5.091 -6.581 -1.902 1.00 95.56 83 PHE A CA 1
ATOM 634 C C . PHE A 1 83 ? -6.185 -5.796 -2.639 1.00 95.56 83 PHE A C 1
ATOM 636 O O . PHE A 1 83 ? -6.7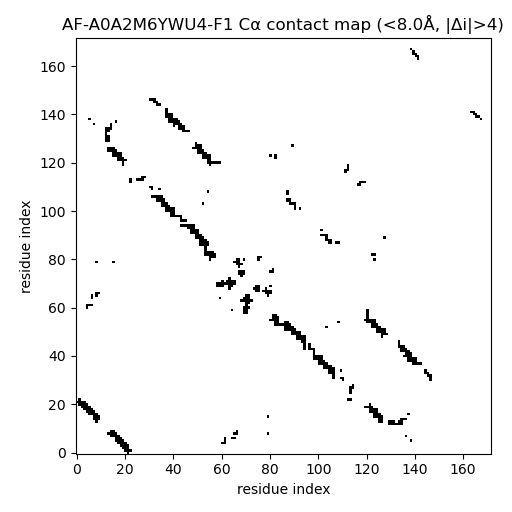65 -6.267 -3.618 1.00 95.56 83 PHE A O 1
ATOM 643 N N . VAL A 1 84 ? -6.473 -4.581 -2.170 1.00 96.38 84 VAL A N 1
ATOM 644 C CA . VAL A 1 84 ? -7.405 -3.654 -2.829 1.00 96.38 84 VAL A CA 1
ATOM 645 C C . VAL A 1 84 ? -6.779 -3.120 -4.120 1.00 96.38 84 VAL A C 1
ATOM 647 O O . VAL A 1 84 ? -5.688 -2.554 -4.094 1.00 96.38 84 VAL A O 1
ATOM 650 N N . SER A 1 85 ? -7.472 -3.271 -5.251 1.00 93.12 85 SER A N 1
ATOM 651 C CA . SER A 1 85 ? -6.947 -2.906 -6.576 1.00 93.12 85 SER A CA 1
ATOM 652 C C . SER A 1 85 ? -6.594 -1.422 -6.707 1.00 93.12 85 SER A C 1
ATOM 654 O O . SER A 1 85 ? -5.572 -1.092 -7.305 1.00 93.12 85 SER A O 1
ATOM 656 N N . SER A 1 86 ? -7.399 -0.532 -6.121 1.00 95.00 86 SER A N 1
ATOM 657 C CA . SER A 1 86 ? -7.059 0.888 -6.022 1.00 95.00 86 SER A CA 1
ATOM 658 C C . SER A 1 86 ? -5.919 1.078 -5.019 1.00 95.00 86 SER A C 1
ATOM 660 O O . SER A 1 86 ? -6.049 0.616 -3.881 1.00 95.00 86 SER A O 1
ATOM 662 N N . PRO A 1 87 ? -4.822 1.758 -5.390 1.00 96.56 87 PRO A N 1
ATOM 663 C CA . PRO A 1 87 ? -3.777 2.086 -4.436 1.00 96.56 87 PRO A CA 1
ATOM 664 C C . PRO A 1 87 ? -4.294 3.093 -3.407 1.00 96.56 87 PRO A C 1
ATOM 666 O O . PRO A 1 87 ? -5.090 3.976 -3.727 1.00 96.56 87 PRO A O 1
ATOM 669 N N . THR A 1 88 ? -3.799 2.973 -2.181 1.00 96.38 88 THR A N 1
ATOM 670 C CA . THR A 1 88 ? -3.954 3.981 -1.128 1.00 96.38 88 THR A CA 1
ATOM 671 C C . THR A 1 88 ? -3.123 5.213 -1.464 1.00 96.38 88 THR A C 1
ATOM 673 O O . THR A 1 88 ? -3.597 6.338 -1.348 1.00 96.38 88 THR A O 1
ATOM 676 N N . ALA A 1 89 ? -1.886 4.992 -1.912 1.00 96.00 89 ALA A N 1
ATOM 677 C CA . ALA A 1 89 ? -0.967 6.043 -2.316 1.00 96.00 89 ALA A CA 1
ATOM 678 C C . ALA A 1 89 ? 0.030 5.545 -3.358 1.00 96.00 89 ALA A C 1
ATOM 680 O O . ALA A 1 89 ? 0.344 4.356 -3.444 1.00 96.00 89 ALA A O 1
ATOM 681 N N . THR A 1 90 ? 0.573 6.490 -4.115 1.00 94.88 90 THR A N 1
ATOM 682 C CA . THR A 1 90 ? 1.640 6.273 -5.091 1.00 94.88 90 THR A CA 1
ATOM 683 C C . THR A 1 90 ? 2.738 7.302 -4.878 1.00 94.88 90 THR A C 1
ATOM 685 O O . THR A 1 90 ? 2.435 8.464 -4.613 1.00 94.88 90 THR A O 1
ATOM 688 N N . ALA A 1 91 ? 3.992 6.900 -5.044 1.00 91.31 91 ALA A N 1
ATOM 689 C CA . ALA A 1 91 ? 5.138 7.800 -4.993 1.00 91.31 91 ALA A CA 1
ATOM 690 C C . ALA A 1 91 ? 6.077 7.523 -6.168 1.00 91.31 91 ALA A C 1
ATOM 692 O O . ALA A 1 91 ? 6.272 6.369 -6.556 1.00 91.31 91 ALA A O 1
ATOM 693 N N . SER A 1 92 ? 6.655 8.586 -6.726 1.00 89.81 92 SER A N 1
ATOM 694 C CA . SER A 1 92 ? 7.748 8.475 -7.689 1.00 89.81 92 SER A CA 1
ATOM 695 C C . SER A 1 92 ? 9.049 8.269 -6.929 1.00 89.81 92 SER A C 1
ATOM 697 O O . SER A 1 92 ? 9.566 9.204 -6.326 1.00 89.81 92 SER A O 1
ATOM 699 N N . VAL A 1 93 ? 9.564 7.050 -6.980 1.00 86.00 93 VAL A N 1
ATOM 700 C CA . VAL A 1 93 ? 10.859 6.676 -6.425 1.00 86.00 93 VAL A CA 1
ATOM 701 C C . VAL A 1 93 ? 11.919 6.975 -7.474 1.00 86.00 93 VAL A C 1
ATOM 703 O O . VAL A 1 93 ? 11.966 6.342 -8.536 1.00 86.00 93 VAL A O 1
ATOM 706 N N . ILE A 1 94 ? 12.697 8.026 -7.226 1.00 83.25 94 ILE A N 1
ATOM 707 C CA . ILE A 1 94 ? 13.617 8.604 -8.205 1.00 83.25 94 ILE A CA 1
ATOM 708 C C . ILE A 1 94 ? 14.934 7.845 -8.176 1.00 83.25 94 ILE A C 1
ATOM 710 O O . ILE A 1 94 ? 15.588 7.742 -7.143 1.00 83.25 94 ILE A O 1
ATOM 714 N N . TRP A 1 95 ? 15.379 7.377 -9.341 1.00 81.75 95 TRP A N 1
ATOM 715 C CA . TRP A 1 95 ? 16.700 6.774 -9.430 1.00 81.75 95 TRP A CA 1
ATOM 716 C C . TRP A 1 95 ? 17.783 7.854 -9.450 1.00 81.75 95 TRP A C 1
ATOM 718 O O . TRP A 1 95 ? 17.962 8.560 -10.441 1.00 81.75 95 TRP A O 1
ATOM 728 N N . THR A 1 96 ? 18.530 7.944 -8.354 1.00 82.00 96 THR A N 1
ATOM 729 C CA . THR A 1 96 ? 19.707 8.819 -8.211 1.00 82.00 96 THR A CA 1
ATOM 730 C C . THR A 1 96 ? 21.023 8.033 -8.196 1.00 82.00 96 THR A C 1
ATOM 732 O O . THR A 1 96 ? 22.101 8.617 -8.117 1.00 82.00 96 THR A O 1
ATOM 735 N N . GLY A 1 97 ? 20.952 6.697 -8.250 1.00 78.00 97 GLY A N 1
ATOM 736 C CA . GLY A 1 97 ? 22.098 5.804 -8.047 1.00 78.00 97 GLY A CA 1
ATOM 737 C C . GLY A 1 97 ? 22.490 5.605 -6.577 1.00 78.00 97 GLY A C 1
ATOM 738 O O . GLY A 1 97 ? 23.387 4.812 -6.294 1.00 78.00 97 GLY A O 1
ATOM 739 N N . VAL A 1 98 ? 21.807 6.271 -5.643 1.00 81.00 98 VAL A N 1
ATOM 740 C CA . VAL A 1 98 ? 22.009 6.154 -4.194 1.00 81.00 98 VAL A CA 1
ATOM 741 C C . VAL A 1 98 ? 20.719 5.645 -3.555 1.00 81.00 98 VAL A C 1
ATOM 743 O O . VAL A 1 98 ? 19.638 6.001 -4.005 1.00 81.00 98 VAL A O 1
ATOM 746 N N . LEU A 1 99 ? 20.839 4.810 -2.515 1.00 81.75 99 LEU A N 1
ATOM 747 C CA . LEU A 1 99 ? 19.681 4.334 -1.756 1.00 81.75 99 LEU A CA 1
ATOM 748 C C . LEU A 1 99 ? 19.022 5.492 -1.009 1.00 81.75 99 LEU A C 1
ATOM 750 O O . LEU A 1 99 ? 19.663 6.088 -0.137 1.00 81.75 99 LEU A O 1
ATOM 754 N N . ASP A 1 100 ? 17.747 5.731 -1.284 1.00 83.12 100 ASP A N 1
ATOM 755 C CA . ASP A 1 100 ? 16.976 6.790 -0.635 1.00 83.12 100 ASP A CA 1
ATOM 756 C C . ASP A 1 100 ? 15.883 6.245 0.300 1.00 83.12 100 ASP A C 1
ATOM 758 O O . ASP A 1 100 ? 15.803 5.049 0.602 1.00 83.12 100 ASP A O 1
ATOM 762 N N . THR A 1 101 ? 15.109 7.154 0.879 1.00 85.62 101 THR A N 1
ATOM 763 C CA . THR A 1 101 ? 13.969 6.895 1.745 1.00 85.62 101 THR A CA 1
ATOM 764 C C . THR A 1 101 ? 12.727 7.528 1.141 1.00 85.62 101 THR A C 1
ATOM 766 O O . THR A 1 101 ? 12.591 8.747 1.097 1.00 85.62 101 THR A O 1
ATOM 769 N N . ASP A 1 102 ? 11.790 6.682 0.745 1.00 87.12 102 ASP A N 1
ATOM 770 C CA . ASP A 1 102 ? 10.550 7.078 0.096 1.00 87.12 102 ASP A CA 1
ATOM 771 C C . ASP A 1 102 ? 9.395 7.076 1.086 1.00 87.12 102 ASP A C 1
ATOM 773 O O . ASP A 1 102 ? 9.415 6.358 2.093 1.00 87.12 102 ASP A O 1
ATOM 777 N N . THR A 1 103 ? 8.372 7.883 0.804 1.00 89.31 103 THR A N 1
ATOM 778 C CA . THR A 1 103 ? 7.224 8.052 1.697 1.00 89.31 103 THR A CA 1
ATOM 779 C C . THR A 1 103 ? 5.895 7.995 0.947 1.00 89.31 103 THR A C 1
ATOM 781 O O . THR A 1 103 ? 5.797 8.451 -0.189 1.00 89.31 103 THR A O 1
ATOM 784 N N . TRP A 1 104 ? 4.867 7.459 1.601 1.00 93.12 104 TRP A N 1
ATOM 785 C CA . TRP A 1 104 ? 3.507 7.309 1.092 1.00 93.12 104 TRP A CA 1
ATOM 786 C C . TRP A 1 104 ? 2.508 7.738 2.165 1.00 93.12 104 TRP A C 1
ATOM 788 O O . TRP A 1 104 ? 2.652 7.367 3.329 1.00 93.12 104 TRP A O 1
ATOM 798 N N . ASP A 1 105 ? 1.476 8.487 1.791 1.00 92.56 105 ASP A N 1
ATOM 799 C CA . ASP A 1 105 ? 0.389 8.841 2.705 1.00 92.56 105 ASP A CA 1
ATOM 800 C C . ASP A 1 105 ? -0.593 7.667 2.847 1.00 92.56 105 ASP A C 1
ATOM 802 O O . ASP A 1 105 ? -1.255 7.273 1.892 1.00 92.56 105 ASP A O 1
ATOM 806 N N . VAL A 1 106 ? -0.680 7.091 4.045 1.00 94.31 106 VAL A N 1
ATOM 807 C CA . VAL A 1 106 ? -1.594 5.983 4.372 1.00 94.31 106 VAL A CA 1
ATOM 808 C C . VAL A 1 106 ? -2.636 6.399 5.412 1.00 94.31 106 VAL A C 1
ATOM 810 O O . VAL A 1 106 ? -3.212 5.555 6.102 1.00 94.31 106 VAL A O 1
ATOM 813 N N . THR A 1 107 ? -2.886 7.706 5.545 1.00 88.69 107 THR A N 1
ATOM 814 C CA . THR A 1 107 ? -3.799 8.280 6.544 1.00 88.69 107 THR A CA 1
ATOM 815 C C . THR A 1 107 ? -5.189 7.660 6.469 1.00 88.69 107 THR A C 1
ATOM 817 O O . THR A 1 107 ? -5.731 7.276 7.504 1.00 88.69 107 THR A O 1
ATOM 820 N N . SER A 1 108 ? -5.739 7.494 5.264 1.00 93.38 108 SER A N 1
ATOM 821 C CA . SER A 1 108 ? -7.072 6.918 5.044 1.00 93.38 108 SER A CA 1
ATOM 822 C C . SER A 1 108 ? -7.182 5.471 5.538 1.00 93.38 108 SER A C 1
ATOM 824 O O . SER A 1 108 ? -8.168 5.104 6.178 1.00 93.38 108 SER A O 1
ATOM 826 N N . ASP A 1 109 ? -6.152 4.655 5.314 1.00 93.88 109 ASP A N 1
ATOM 827 C CA . ASP A 1 109 ? -6.122 3.275 5.796 1.00 93.88 109 ASP A CA 1
ATOM 828 C C . ASP A 1 109 ? -5.994 3.211 7.315 1.00 93.88 109 ASP A C 1
ATOM 830 O O . ASP A 1 109 ? -6.729 2.470 7.964 1.00 93.88 109 ASP A O 1
ATOM 834 N N . VAL A 1 110 ? -5.116 4.022 7.911 1.00 90.38 110 VAL A N 1
ATOM 835 C CA . VAL A 1 110 ? -4.957 4.057 9.373 1.00 90.38 110 VAL A CA 1
ATOM 836 C C . VAL A 1 110 ? -6.230 4.567 10.055 1.00 90.38 110 VAL A C 1
ATOM 838 O O . VAL A 1 110 ? -6.631 4.014 11.080 1.00 90.38 110 VAL A O 1
ATOM 841 N N . GLN A 1 111 ? -6.912 5.551 9.463 1.00 89.62 111 GLN A N 1
ATOM 842 C CA . GLN A 1 111 ? -8.232 6.012 9.907 1.00 89.62 111 GLN A CA 1
ATOM 843 C C . GLN A 1 111 ? -9.289 4.903 9.867 1.00 89.62 111 GLN A C 1
ATOM 845 O O . GLN A 1 111 ? -10.172 4.893 10.719 1.00 89.62 111 GLN A O 1
ATOM 850 N N . ALA A 1 112 ? -9.198 3.957 8.929 1.00 91.56 112 ALA A N 1
ATOM 851 C CA . ALA A 1 112 ? -10.090 2.801 8.870 1.00 91.56 112 ALA A CA 1
ATOM 852 C C . ALA A 1 112 ? -9.678 1.675 9.840 1.00 91.56 112 ALA A C 1
ATOM 854 O O . ALA A 1 112 ? -10.536 0.991 10.403 1.00 91.56 112 ALA A O 1
ATOM 855 N N . PHE A 1 113 ? -8.375 1.489 10.064 1.00 90.62 113 PHE A N 1
ATOM 856 C CA . PHE A 1 113 ? -7.833 0.432 10.918 1.00 90.62 113 PHE A CA 1
ATOM 857 C C . PHE A 1 113 ? -8.030 0.681 12.411 1.00 90.62 113 PHE A C 1
ATOM 859 O O . PHE A 1 113 ? -8.410 -0.234 13.137 1.00 90.62 113 PHE A O 1
ATOM 866 N N . VAL A 1 114 ? -7.764 1.901 12.882 1.00 86.81 114 VAL A N 1
ATOM 867 C CA . VAL A 1 114 ? -7.808 2.250 14.313 1.00 86.81 114 VAL A CA 1
ATOM 868 C C . VAL A 1 114 ? -9.183 2.013 14.958 1.00 86.81 114 VAL A C 1
ATOM 870 O O . VAL A 1 114 ? -9.221 1.406 16.028 1.00 86.81 114 VAL A O 1
ATOM 873 N N . PRO A 1 115 ? -10.317 2.424 14.357 1.00 85.88 115 PRO A N 1
ATOM 874 C CA . PRO A 1 115 ? -11.639 2.121 14.904 1.00 85.88 115 PRO A CA 1
ATOM 875 C C . PRO A 1 115 ? -12.105 0.686 14.605 1.00 85.88 115 PRO A C 1
ATOM 877 O O . PRO A 1 115 ? -13.187 0.305 15.040 1.00 85.88 115 PRO A O 1
ATOM 880 N N . GLY A 1 116 ? -11.331 -0.106 13.852 1.00 88.56 116 GLY A N 1
ATOM 881 C CA . GLY A 1 116 ? -11.692 -1.474 13.473 1.00 88.56 116 GLY A CA 1
ATOM 882 C C . GLY A 1 116 ? -12.711 -1.580 12.335 1.00 88.56 116 GLY A C 1
ATOM 883 O O . GLY A 1 116 ? -13.247 -2.662 12.114 1.00 88.56 116 GLY A O 1
ATOM 884 N N . ALA A 1 117 ? -12.967 -0.497 11.590 1.00 90.75 117 ALA A N 1
ATOM 885 C CA . ALA A 1 117 ? -13.840 -0.529 10.411 1.00 90.75 117 ALA A CA 1
ATOM 886 C C . ALA A 1 117 ? -13.281 -1.447 9.309 1.00 90.75 117 ALA A C 1
ATOM 888 O O . ALA A 1 117 ? -14.034 -2.030 8.532 1.00 90.75 117 ALA A O 1
ATOM 889 N N . VAL A 1 118 ? -11.953 -1.587 9.259 1.00 93.06 118 VAL A N 1
ATOM 890 C CA . VAL A 1 118 ? -11.245 -2.561 8.427 1.00 93.06 118 VAL A CA 1
ATOM 891 C C . VAL A 1 118 ? -10.197 -3.274 9.277 1.00 93.06 118 VAL A C 1
ATOM 893 O O . VAL A 1 118 ? -9.498 -2.647 10.074 1.00 93.06 118 VAL A O 1
ATOM 896 N N . THR A 1 119 ? -10.049 -4.588 9.100 1.00 94.00 119 THR A N 1
ATOM 897 C CA . THR A 1 119 ? -8.981 -5.347 9.758 1.00 94.00 119 THR A CA 1
ATOM 898 C C . THR A 1 119 ? -7.614 -4.961 9.193 1.00 94.00 119 THR A C 1
ATOM 900 O O . THR A 1 119 ? -7.402 -4.950 7.982 1.00 94.00 119 THR A O 1
ATOM 903 N N . ASN A 1 120 ? -6.663 -4.664 10.077 1.00 93.06 120 ASN A N 1
ATOM 904 C CA . ASN A 1 120 ? -5.304 -4.316 9.683 1.00 93.06 120 ASN A CA 1
ATOM 905 C C . ASN A 1 120 ? -4.480 -5.566 9.335 1.00 93.06 120 ASN A C 1
ATOM 907 O O . ASN A 1 120 ? -3.876 -6.190 10.208 1.00 93.06 120 ASN A O 1
ATOM 911 N N . TYR A 1 121 ? -4.420 -5.892 8.045 1.00 93.62 121 TYR A N 1
ATOM 912 C CA . TYR A 1 121 ? -3.461 -6.855 7.489 1.00 93.62 121 TYR A CA 1
ATOM 913 C C . TYR A 1 121 ? -2.218 -6.180 6.894 1.00 93.62 121 TYR A C 1
ATOM 915 O O . TYR A 1 121 ? -1.336 -6.855 6.362 1.00 93.62 121 TYR A O 1
ATOM 923 N N . GLY A 1 122 ? -2.122 -4.855 7.014 1.00 92.81 122 GLY A N 1
ATOM 924 C CA . GLY A 1 122 ? -1.040 -4.058 6.468 1.00 92.81 122 GLY A CA 1
ATOM 925 C C . GLY A 1 122 ? -1.204 -3.730 4.985 1.00 92.81 122 GLY A C 1
ATOM 926 O O . GLY A 1 122 ? -2.313 -3.606 4.458 1.00 92.81 122 GLY A O 1
ATOM 927 N N . TRP A 1 123 ? -0.066 -3.567 4.323 1.00 94.12 123 TRP A N 1
ATOM 928 C CA . TRP A 1 123 ? 0.066 -3.019 2.987 1.00 94.12 123 TRP A CA 1
ATOM 929 C C . TRP A 1 123 ? 0.970 -3.870 2.106 1.00 94.12 123 TRP A C 1
ATOM 931 O O . TRP A 1 123 ? 2.003 -4.373 2.545 1.00 94.12 123 TRP A O 1
ATOM 941 N N . LEU A 1 124 ? 0.596 -3.973 0.838 1.00 93.12 124 LEU A N 1
ATOM 942 C CA . LEU A 1 124 ? 1.407 -4.498 -0.240 1.00 93.12 124 LEU A CA 1
ATOM 943 C C . LEU A 1 124 ? 1.998 -3.331 -1.034 1.00 93.12 124 LEU A C 1
ATOM 945 O O . LEU A 1 124 ? 1.291 -2.404 -1.420 1.00 93.12 124 LEU A O 1
ATOM 949 N N . VAL A 1 125 ? 3.299 -3.387 -1.283 1.00 91.00 125 VAL A N 1
ATOM 950 C CA . VAL A 1 125 ? 4.084 -2.370 -1.981 1.00 91.00 125 VAL A CA 1
ATOM 951 C C . VAL A 1 125 ? 4.623 -2.983 -3.264 1.00 91.00 125 VAL A C 1
ATOM 953 O O . VAL A 1 125 ? 5.277 -4.029 -3.227 1.00 91.00 125 VAL A O 1
ATOM 956 N N . LYS A 1 126 ? 4.336 -2.353 -4.400 1.00 88.19 126 LYS A N 1
ATOM 957 C CA . LYS A 1 126 ? 4.675 -2.868 -5.734 1.00 88.19 126 LYS A CA 1
ATOM 958 C C . LYS A 1 126 ? 4.862 -1.734 -6.732 1.00 88.19 126 LYS A C 1
ATOM 960 O O . LYS A 1 126 ? 4.365 -0.635 -6.512 1.00 88.19 126 LYS A O 1
ATOM 965 N N . ASP A 1 127 ? 5.517 -2.008 -7.857 1.00 86.56 127 ASP A N 1
ATOM 966 C CA . ASP A 1 127 ? 5.468 -1.093 -9.003 1.00 86.56 127 ASP A CA 1
ATOM 967 C C . ASP A 1 127 ? 4.001 -0.882 -9.425 1.00 86.56 127 ASP A C 1
ATOM 969 O O . ASP A 1 127 ? 3.229 -1.845 -9.495 1.00 86.56 127 ASP A O 1
ATOM 973 N N . GLN A 1 128 ? 3.603 0.363 -9.703 1.00 87.62 128 GLN A N 1
ATOM 974 C CA . GLN A 1 128 ? 2.257 0.674 -10.202 1.00 87.62 128 GLN A CA 1
ATOM 975 C C . GLN A 1 128 ? 1.991 -0.060 -11.522 1.00 87.62 128 GLN A C 1
ATOM 977 O O . GLN A 1 128 ? 0.925 -0.647 -11.704 1.00 87.62 128 GLN A O 1
ATOM 982 N N . THR A 1 129 ? 3.003 -0.096 -12.390 1.00 83.06 129 THR A N 1
ATOM 983 C CA . THR A 1 129 ? 3.020 -0.899 -13.612 1.00 83.06 129 THR A CA 1
ATOM 984 C C . THR A 1 129 ? 4.035 -2.021 -13.446 1.00 83.06 129 THR A C 1
ATOM 986 O O . THR A 1 129 ? 5.244 -1.794 -13.449 1.00 83.06 129 THR A O 1
ATOM 989 N N . GLU A 1 130 ? 3.540 -3.243 -13.282 1.00 75.69 130 GLU A N 1
ATOM 990 C CA . GLU A 1 130 ? 4.384 -4.435 -13.206 1.00 75.69 130 GLU A CA 1
ATOM 991 C C . GLU A 1 130 ? 4.854 -4.901 -14.580 1.00 75.69 130 GLU A C 1
ATOM 993 O O . GLU A 1 130 ? 4.364 -4.442 -15.609 1.00 75.69 130 GLU A O 1
ATOM 998 N N . TYR A 1 131 ? 5.818 -5.821 -14.580 1.00 65.62 131 TYR A N 1
ATOM 999 C CA . TYR A 1 131 ? 6.508 -6.335 -15.768 1.00 65.62 131 TYR A CA 1
ATOM 1000 C C . TYR A 1 131 ? 7.446 -5.329 -16.458 1.00 65.62 131 TYR A C 1
ATOM 1002 O O . TYR A 1 131 ? 7.925 -5.585 -17.560 1.00 65.62 131 TYR A O 1
ATOM 1010 N N . ALA A 1 132 ? 7.774 -4.217 -15.793 1.00 54.19 132 ALA A N 1
ATOM 1011 C CA . ALA A 1 132 ? 8.855 -3.331 -16.212 1.00 54.19 132 ALA A CA 1
ATOM 1012 C C . ALA A 1 132 ? 10.230 -3.967 -15.916 1.00 54.19 132 ALA A C 1
ATOM 1014 O O . ALA A 1 132 ? 10.458 -4.500 -14.834 1.00 54.19 132 ALA A O 1
ATOM 1015 N N . THR A 1 133 ? 11.175 -3.855 -16.851 1.00 50.47 133 THR A N 1
ATOM 1016 C CA . THR A 1 133 ? 12.444 -4.614 -16.970 1.00 50.47 133 THR A CA 1
ATOM 1017 C C . THR A 1 133 ? 13.439 -4.528 -15.793 1.00 50.47 133 THR A C 1
ATOM 1019 O O . THR A 1 133 ? 14.501 -5.144 -15.838 1.00 50.47 133 THR A O 1
ATOM 1022 N N . TYR A 1 134 ? 13.144 -3.786 -14.724 1.00 51.88 134 TYR A N 1
ATOM 1023 C CA . TYR A 1 134 ? 14.104 -3.496 -13.647 1.00 51.88 134 TYR A CA 1
ATOM 1024 C C . TYR A 1 134 ? 13.606 -3.927 -12.261 1.00 51.88 134 TYR A C 1
ATOM 1026 O O . TYR A 1 134 ? 12.458 -4.327 -12.065 1.00 51.88 134 TYR A O 1
ATOM 1034 N N . ARG A 1 135 ? 14.507 -3.894 -11.284 1.00 50.00 135 ARG A N 1
ATOM 1035 C CA . ARG A 1 135 ? 14.317 -4.486 -9.963 1.00 50.00 135 ARG A CA 1
ATOM 1036 C C . ARG A 1 135 ? 14.380 -3.413 -8.879 1.00 50.00 135 ARG A C 1
ATOM 1038 O O . ARG A 1 135 ? 15.407 -2.762 -8.732 1.00 50.00 135 ARG A O 1
ATOM 1045 N N . PHE A 1 136 ? 13.320 -3.295 -8.085 1.00 49.25 136 PHE A N 1
ATOM 1046 C CA . PHE A 1 136 ? 13.248 -2.412 -6.918 1.00 49.25 136 PHE A CA 1
ATOM 1047 C C . PHE A 1 136 ? 13.197 -3.227 -5.620 1.00 49.25 136 PHE A C 1
ATOM 1049 O O . PHE A 1 136 ? 12.380 -4.138 -5.503 1.00 49.25 136 PHE A O 1
ATOM 1056 N N . SER A 1 137 ? 14.087 -2.963 -4.662 1.00 50.06 137 SER A N 1
ATOM 1057 C CA . SER A 1 137 ? 14.065 -3.595 -3.333 1.00 50.06 137 SER A CA 1
ATOM 1058 C C . SER A 1 137 ? 14.063 -2.540 -2.239 1.00 50.06 137 SER A C 1
ATOM 1060 O O . SER A 1 137 ? 14.774 -1.543 -2.318 1.00 50.06 137 SER A O 1
ATOM 1062 N N . VAL A 1 138 ? 13.300 -2.809 -1.184 1.00 50.25 138 VAL A N 1
ATOM 1063 C CA . VAL A 1 138 ? 13.049 -1.898 -0.065 1.00 50.25 138 VAL A CA 1
ATOM 1064 C C . VAL A 1 138 ? 13.351 -2.599 1.267 1.00 50.25 138 VAL A C 1
ATOM 1066 O O . VAL A 1 138 ? 13.280 -3.818 1.358 1.00 50.25 138 VAL A O 1
ATOM 1069 N N . CYS A 1 139 ? 13.753 -1.858 2.293 1.00 43.53 139 CYS A N 1
ATOM 1070 C CA . CYS A 1 139 ? 13.822 -2.223 3.708 1.00 43.53 139 CYS A CA 1
ATOM 1071 C C . CYS A 1 139 ? 13.314 -1.059 4.549 1.00 43.53 139 CYS A C 1
ATOM 1073 O O . CYS A 1 139 ? 13.315 0.091 4.152 1.00 43.53 139 CYS A O 1
ATOM 1075 N N . LEU A 1 140 ? 12.844 -1.342 5.744 1.00 45.25 140 LEU A N 1
ATOM 1076 C CA . LEU A 1 140 ? 12.054 -0.406 6.518 1.00 45.25 140 LEU A CA 1
ATOM 1077 C C . LEU A 1 140 ? 12.863 0.340 7.579 1.00 45.25 140 LEU A C 1
ATOM 1079 O O . LEU A 1 140 ? 13.716 -0.235 8.255 1.00 45.25 140 LEU A O 1
ATOM 1083 N N . ARG A 1 141 ? 12.530 1.623 7.777 1.00 37.16 141 ARG A N 1
ATOM 1084 C CA . ARG A 1 141 ? 12.864 2.396 8.984 1.00 37.16 141 ARG A CA 1
ATOM 1085 C C . ARG A 1 141 ? 11.572 2.927 9.620 1.00 37.16 141 ARG A C 1
ATOM 1087 O O . ARG A 1 141 ? 10.659 3.343 8.923 1.00 37.16 141 ARG A O 1
ATOM 1094 N N . ARG A 1 142 ? 11.488 2.851 10.953 1.00 46.03 142 ARG A N 1
ATOM 1095 C CA . ARG A 1 142 ? 10.300 3.167 11.775 1.00 46.03 142 ARG A CA 1
ATOM 1096 C C . ARG A 1 142 ? 10.018 4.680 11.869 1.00 46.03 142 ARG A C 1
ATOM 1098 O O . ARG A 1 142 ? 10.944 5.476 11.746 1.00 46.03 142 ARG A O 1
ATOM 1105 N N . PHE A 1 143 ? 8.769 5.046 12.183 1.00 44.94 143 PHE A N 1
ATOM 1106 C CA . PHE A 1 143 ? 8.270 6.429 12.266 1.00 44.94 143 PHE A CA 1
ATOM 1107 C C . PHE A 1 143 ? 7.931 6.980 13.652 1.00 44.94 143 PHE A C 1
ATOM 1109 O O . PHE A 1 143 ? 7.544 6.208 14.534 1.00 44.94 143 PHE A O 1
ATOM 1116 N N . PRO A 1 144 ? 7.904 8.323 13.782 1.00 36.88 144 PRO A N 1
ATOM 1117 C CA . PRO A 1 144 ? 7.094 9.048 14.757 1.00 36.88 144 PRO A CA 1
ATOM 1118 C C . PRO A 1 144 ? 5.649 9.300 14.261 1.00 36.88 144 PRO A C 1
ATOM 1120 O O . PRO A 1 144 ? 5.437 9.724 13.129 1.00 36.88 144 PRO A O 1
ATOM 1123 N N . PHE A 1 145 ? 4.653 9.112 15.133 1.00 40.62 145 PHE A N 1
ATOM 1124 C CA . PHE A 1 145 ? 3.288 9.628 14.944 1.00 40.62 145 PHE A CA 1
ATOM 1125 C C . PHE A 1 145 ? 3.197 11.033 15.549 1.00 40.62 145 PHE A C 1
ATOM 1127 O O . PHE A 1 145 ? 3.689 11.248 16.657 1.00 40.62 145 PHE A O 1
ATOM 1134 N N . THR A 1 146 ? 2.551 11.989 14.878 1.00 38.84 146 THR A N 1
ATOM 1135 C CA . THR A 1 146 ? 2.259 13.309 15.467 1.00 38.84 146 THR A CA 1
ATOM 1136 C C . THR A 1 146 ? 0.752 13.471 15.656 1.0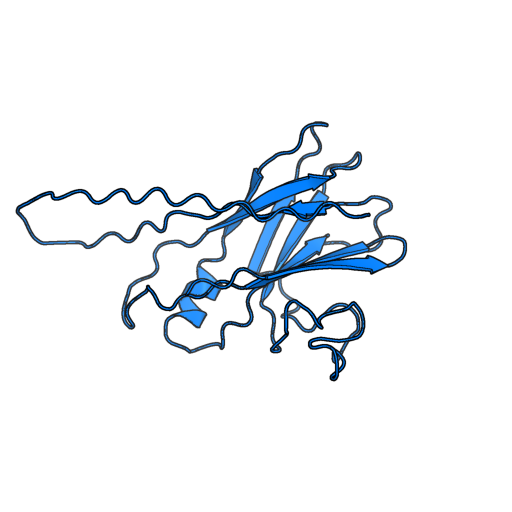0 38.84 146 THR A C 1
ATOM 1138 O O . THR A 1 146 ? 0.047 13.949 14.776 1.00 38.84 146 THR A O 1
ATOM 1141 N N . GLY A 1 147 ? 0.235 13.064 16.816 1.00 32.50 147 GLY A N 1
ATOM 1142 C CA . GLY A 1 147 ? -1.118 13.429 17.244 1.00 32.50 147 GLY A CA 1
ATOM 1143 C C . GLY A 1 147 ? -1.081 14.753 18.006 1.00 32.50 147 GLY A C 1
ATOM 1144 O O . GLY A 1 147 ? -0.366 14.859 19.002 1.00 32.50 147 GLY A O 1
ATO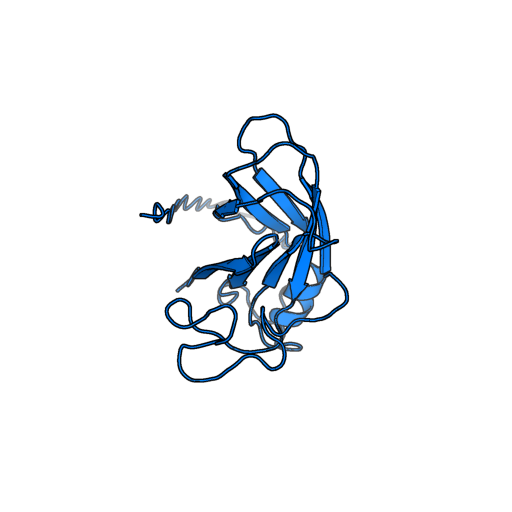M 1145 N N . ARG A 1 148 ? -1.832 15.775 17.573 1.00 33.41 148 ARG A N 1
ATOM 1146 C CA . ARG A 1 148 ? -2.043 16.984 18.389 1.00 33.41 148 ARG A CA 1
ATOM 1147 C C . ARG A 1 148 ? -3.252 16.774 19.298 1.00 33.41 148 ARG A C 1
ATOM 1149 O O . ARG A 1 148 ? -4.363 16.599 18.810 1.00 33.41 148 ARG A O 1
ATOM 1156 N N . ARG A 1 149 ? -3.056 16.862 20.617 1.00 32.91 149 ARG A N 1
ATOM 115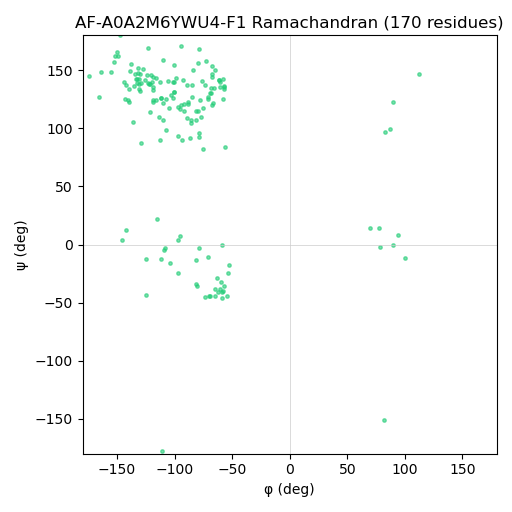7 C CA . ARG A 1 149 ? -4.153 17.182 21.543 1.00 32.91 149 ARG A CA 1
ATOM 1158 C C . ARG A 1 149 ? -4.389 18.688 21.465 1.00 32.91 149 ARG A C 1
ATOM 1160 O O . ARG A 1 149 ? -3.454 19.452 21.689 1.00 32.91 149 ARG A O 1
ATOM 1167 N N . LEU A 1 150 ? -5.606 19.130 21.163 1.00 28.95 150 LEU A N 1
ATOM 1168 C CA . LEU A 1 150 ? -5.993 20.525 21.369 1.00 28.95 150 LEU A CA 1
ATOM 1169 C C . LEU A 1 150 ? -6.669 20.648 22.744 1.00 28.95 150 LEU A C 1
ATOM 1171 O O . LEU A 1 150 ? -7.705 20.037 22.971 1.00 28.95 150 LEU A O 1
ATOM 1175 N N . HIS A 1 151 ? -6.053 21.483 23.594 1.00 27.52 151 HIS A N 1
ATOM 1176 C CA . HIS A 1 151 ? -6.483 22.027 24.897 1.00 27.52 151 HIS A CA 1
ATOM 1177 C C . HIS A 1 151 ? -6.300 21.174 26.171 1.00 27.52 151 HIS A C 1
ATOM 1179 O O . HIS A 1 151 ? -7.190 20.432 26.564 1.00 27.52 151 HIS A O 1
ATOM 1185 N N . GLN A 1 152 ? -5.197 21.417 26.901 1.00 24.77 152 GLN A N 1
ATOM 1186 C CA . GLN A 1 152 ? -5.228 22.020 28.252 1.00 24.77 152 GLN A CA 1
ATOM 1187 C C . GLN A 1 152 ? -3.829 22.549 28.672 1.00 24.77 152 GLN A C 1
ATOM 1189 O O . GLN A 1 152 ? -2.820 22.016 28.208 1.00 24.77 152 GLN A O 1
ATOM 1194 N N . PRO A 1 153 ? -3.750 23.624 29.487 1.00 30.14 153 PRO A N 1
ATOM 1195 C CA . PRO A 1 153 ? -2.506 24.297 29.862 1.00 30.14 153 PRO A CA 1
ATOM 1196 C C . PRO A 1 153 ? -1.809 23.615 31.057 1.00 30.14 153 PRO A C 1
ATOM 1198 O O . PRO A 1 153 ? -2.473 23.119 31.960 1.00 30.14 153 PRO A O 1
ATOM 1201 N N . LYS A 1 154 ? -0.471 23.727 31.083 1.00 28.03 154 LYS A N 1
ATOM 1202 C CA . LYS A 1 154 ? 0.530 23.301 32.091 1.00 28.03 154 LYS A CA 1
ATOM 1203 C C . LYS A 1 154 ? 1.136 21.884 31.995 1.00 28.03 154 LYS A C 1
ATOM 1205 O O . LYS A 1 154 ? 0.478 20.871 32.176 1.00 28.03 154 LYS A O 1
ATOM 1210 N N . GLN A 1 155 ? 2.470 21.950 31.908 1.00 24.28 155 GLN A N 1
ATOM 1211 C CA . GLN A 1 155 ? 3.543 20.996 32.212 1.00 24.28 155 GLN A CA 1
ATOM 1212 C C . GLN A 1 155 ? 3.991 20.000 31.133 1.00 24.28 155 GLN A C 1
ATOM 1214 O O . GLN A 1 155 ? 3.435 18.926 30.928 1.00 24.28 155 GLN A O 1
ATOM 1219 N N . GLU A 1 156 ? 5.101 20.393 30.504 1.00 29.95 156 GLU A N 1
ATOM 1220 C CA . GLU A 1 156 ? 6.075 19.553 29.820 1.00 29.95 156 GLU A CA 1
ATOM 1221 C C . GLU A 1 156 ? 6.660 18.500 30.772 1.00 29.95 156 GLU A C 1
ATOM 1223 O O . GLU A 1 156 ? 7.258 18.850 31.787 1.00 29.95 156 GLU A O 1
ATOM 1228 N N . ILE A 1 157 ? 6.582 17.224 30.393 1.00 24.62 157 ILE A N 1
ATOM 1229 C CA . ILE A 1 157 ? 7.618 16.229 30.697 1.00 24.62 157 ILE A CA 1
ATOM 1230 C C . ILE A 1 157 ? 7.830 15.436 29.408 1.00 24.62 157 ILE A C 1
ATOM 1232 O O . ILE A 1 157 ? 6.980 14.652 28.985 1.00 24.62 157 ILE A O 1
ATOM 1236 N N . GLY A 1 158 ? 8.949 15.705 28.736 1.00 29.20 158 GLY A N 1
ATOM 1237 C CA . GLY A 1 158 ? 9.352 14.994 27.532 1.00 29.20 158 GLY A CA 1
ATOM 1238 C C . GLY A 1 158 ? 9.738 13.549 27.838 1.00 29.20 158 GLY A C 1
ATOM 1239 O O . GLY A 1 158 ? 10.505 13.280 28.757 1.00 29.20 158 GLY A O 1
ATOM 1240 N N . THR A 1 159 ? 9.259 12.616 27.021 1.00 24.95 159 THR A N 1
ATOM 1241 C CA . THR A 1 159 ? 9.832 11.268 26.912 1.00 24.95 159 THR A CA 1
ATOM 1242 C C . THR A 1 159 ? 10.069 10.970 25.435 1.00 24.95 159 THR A C 1
ATOM 1244 O O . THR A 1 159 ? 9.220 10.465 24.708 1.00 24.95 159 THR A O 1
ATOM 1247 N N . SER A 1 160 ? 11.253 11.375 24.969 1.00 30.66 160 SER A N 1
ATOM 1248 C CA . SER A 1 160 ? 11.838 10.938 23.702 1.00 30.66 160 SER A CA 1
ATOM 1249 C C . SER A 1 160 ? 12.433 9.546 23.941 1.00 30.66 160 SER A C 1
ATOM 1251 O O . SER A 1 160 ? 13.587 9.431 24.351 1.00 30.66 160 SER A O 1
ATOM 1253 N N . GLU A 1 161 ? 11.680 8.480 23.684 1.00 27.47 161 GLU A N 1
ATOM 1254 C CA . GLU A 1 161 ? 12.263 7.137 23.603 1.00 27.47 161 GLU A CA 1
ATOM 1255 C C . GLU A 1 161 ? 12.607 6.813 22.147 1.00 27.47 161 GLU A C 1
ATOM 1257 O O . GLU A 1 161 ? 11.811 6.304 21.357 1.00 27.47 161 GLU A O 1
ATOM 1262 N N . ARG A 1 162 ? 13.843 7.167 21.777 1.00 33.66 162 ARG A N 1
ATOM 1263 C CA . ARG A 1 162 ? 14.480 6.807 20.507 1.00 33.66 162 ARG A CA 1
ATOM 1264 C C . ARG A 1 162 ? 14.907 5.336 20.540 1.00 33.66 162 ARG A C 1
ATOM 1266 O O . ARG A 1 162 ? 16.065 5.028 20.794 1.00 33.66 162 ARG A O 1
ATOM 1273 N N . GLY A 1 163 ? 13.975 4.429 20.259 1.00 24.73 163 GLY A N 1
ATOM 1274 C CA . GLY A 1 163 ? 14.262 3.011 20.010 1.00 24.73 163 GLY A CA 1
ATOM 1275 C C . GLY A 1 163 ? 14.352 2.708 18.511 1.00 24.73 163 GLY A C 1
ATOM 1276 O O . GLY A 1 163 ? 13.332 2.451 17.870 1.00 24.73 163 GLY A O 1
ATOM 1277 N N . LEU A 1 164 ? 15.562 2.746 17.942 1.00 31.17 164 LEU A N 1
ATOM 1278 C CA . LEU A 1 164 ? 15.843 2.388 16.544 1.00 31.17 164 LEU A CA 1
ATOM 1279 C C . LEU A 1 164 ? 16.155 0.886 16.442 1.00 31.17 164 LEU A C 1
ATOM 1281 O O . LEU A 1 164 ? 17.228 0.456 16.850 1.00 31.17 164 LEU A O 1
ATOM 1285 N N . ALA A 1 165 ? 15.255 0.094 15.857 1.00 25.41 165 ALA A N 1
ATOM 1286 C CA . ALA A 1 165 ? 15.545 -1.285 15.457 1.00 25.41 165 ALA A CA 1
ATOM 1287 C C . ALA A 1 165 ? 15.593 -1.366 13.924 1.00 25.41 165 ALA A C 1
ATOM 1289 O O . ALA A 1 165 ? 14.634 -1.002 13.247 1.00 25.41 165 ALA A O 1
ATOM 1290 N N . THR A 1 166 ? 16.736 -1.804 13.389 1.00 29.88 166 THR A N 1
ATOM 1291 C CA . THR A 1 166 ? 16.956 -2.082 11.961 1.00 29.88 166 THR A CA 1
ATOM 1292 C C . THR A 1 166 ? 16.958 -3.596 11.790 1.00 29.88 166 THR A C 1
ATOM 1294 O O . THR A 1 166 ? 17.822 -4.259 12.358 1.00 29.88 166 THR A O 1
ATOM 1297 N N . VAL A 1 167 ? 16.017 -4.153 11.028 1.00 30.77 167 VAL A N 1
ATOM 1298 C CA . VAL A 1 167 ? 16.026 -5.579 10.673 1.00 30.77 167 VAL A CA 1
ATOM 1299 C C . VAL A 1 167 ? 16.401 -5.686 9.200 1.00 30.77 167 VAL A C 1
ATOM 1301 O O . VAL A 1 167 ? 15.576 -5.477 8.319 1.00 30.77 167 VAL A O 1
ATOM 1304 N N . CYS A 1 168 ? 17.674 -5.978 8.938 1.00 30.19 168 CYS A N 1
ATOM 1305 C CA . CYS A 1 168 ? 18.188 -6.296 7.609 1.00 30.19 168 CYS A CA 1
ATOM 1306 C C . CYS A 1 168 ? 18.637 -7.758 7.616 1.00 30.19 168 CYS A C 1
ATOM 1308 O O . CYS A 1 168 ? 19.665 -8.070 8.216 1.00 30.19 168 CYS A O 1
ATOM 1310 N N . ARG A 1 169 ? 17.926 -8.657 6.928 1.00 28.23 169 ARG A N 1
ATOM 1311 C CA . ARG A 1 169 ? 18.554 -9.907 6.478 1.00 28.23 169 ARG A CA 1
ATOM 1312 C C . ARG A 1 169 ? 19.112 -9.680 5.081 1.00 28.23 169 ARG A C 1
ATOM 1314 O O . ARG A 1 169 ? 18.379 -9.307 4.170 1.00 28.23 169 ARG A O 1
ATOM 1321 N N . ARG A 1 170 ? 20.428 -9.865 4.937 1.00 23.19 170 ARG A N 1
ATOM 1322 C CA . ARG A 1 170 ? 21.074 -9.980 3.627 1.00 23.19 170 ARG A CA 1
ATOM 1323 C C . ARG A 1 170 ? 20.469 -11.196 2.905 1.00 23.19 170 ARG A C 1
ATOM 1325 O O . ARG A 1 170 ? 20.328 -12.231 3.559 1.00 23.19 170 ARG A O 1
ATOM 1332 N N . PRO A 1 171 ? 20.121 -11.101 1.612 1.00 28.94 171 PRO A N 1
ATOM 1333 C CA . PRO A 1 171 ? 19.949 -12.303 0.811 1.00 28.94 171 PRO A CA 1
ATOM 1334 C C . PRO A 1 171 ? 21.282 -13.062 0.787 1.00 28.94 171 PRO A C 1
ATOM 1336 O O . PRO A 1 171 ? 22.342 -12.430 0.749 1.00 28.94 171 PRO A O 1
ATOM 1339 N N . ALA A 1 172 ? 21.209 -14.390 0.874 1.00 31.45 172 ALA A N 1
ATOM 1340 C CA . ALA A 1 172 ? 22.316 -15.256 0.482 1.00 31.45 172 ALA A CA 1
ATOM 1341 C C . ALA A 1 172 ? 22.556 -15.143 -1.030 1.00 31.45 172 ALA A C 1
ATOM 1343 O O . ALA A 1 172 ? 21.562 -14.902 -1.758 1.00 31.45 172 ALA A O 1
#

Nearest PDB structures (foldseek):
  7vbo-assembly1_A  TM=6.405E-01  e=6.136E-03  Defluviitalea phaphyphila
  8fxs-assembly1_A  TM=5.411E-01  e=4.025E-03  Homo sapiens
  8i4m-assembly1_D  TM=1.546E-01  e=5.805E+00  Prochlorococcus phage P-SCSP1u

Mean predicted aligned error: 11.75 Å